Protein AF-B6VKH7-F1 (afdb_monomer_lite)

pLDDT: mean 96.52, std 4.46, range [58.5, 98.69]

Foldseek 3Di:
DDFLDKFFQQVVVVVDDPPPQKDWAFQLHLLLVQVLVCVVVVHHDDPVRSVVSNRHTMTTIDRNVLLCQFCCPDPSVDPVNSVVCNVPLQVSNVSRLVSSLVSCVVVVDDSVSSVVSSVVNQVSCVVVVSHD

Structure (mmCIF, N/CA/C/O backbone):
data_AF-B6VKH7-F1
#
_entry.id   AF-B6VKH7-F1
#
loop_
_atom_site.group_PDB
_atom_site.id
_atom_site.type_symbol
_atom_site.label_atom_id
_atom_site.label_alt_id
_atom_site.label_comp_id
_atom_site.label_asym_id
_atom_site.label_entity_id
_atom_site.label_seq_id
_atom_site.pdbx_PDB_ins_code
_atom_site.Cartn_x
_atom_site.Cartn_y
_atom_site.Cartn_z
_atom_site.occupancy
_atom_site.B_iso_or_equiv
_atom_site.auth_seq_id
_atom_site.auth_comp_id
_atom_site.auth_asym_id
_atom_site.auth_atom_id
_atom_site.pdbx_PDB_model_num
ATOM 1 N N . MET A 1 1 ? 16.071 -3.320 0.610 1.00 85.69 1 MET A N 1
ATOM 2 C CA . MET A 1 1 ? 14.965 -3.898 -0.188 1.00 85.69 1 MET A CA 1
ATOM 3 C C . MET A 1 1 ? 15.172 -3.532 -1.644 1.00 85.69 1 MET A C 1
ATOM 5 O O . MET A 1 1 ? 16.184 -2.906 -1.948 1.00 85.69 1 MET A O 1
ATOM 9 N N . LYS A 1 2 ? 14.283 -3.953 -2.538 1.00 92.19 2 LYS A N 1
ATOM 10 C CA . LYS A 1 2 ? 14.278 -3.545 -3.946 1.00 92.19 2 LYS A CA 1
ATOM 11 C C . LYS A 1 2 ? 12.893 -3.006 -4.319 1.00 92.19 2 LYS A C 1
ATOM 13 O O . LYS A 1 2 ? 11.920 -3.394 -3.674 1.00 92.19 2 LYS A O 1
ATOM 18 N N . PRO A 1 3 ? 12.784 -2.157 -5.357 1.00 94.81 3 PRO A N 1
ATOM 19 C CA . PRO A 1 3 ? 11.488 -1.820 -5.934 1.00 94.81 3 PRO A CA 1
ATOM 20 C C . PRO A 1 3 ? 10.666 -3.079 -6.221 1.00 94.81 3 PRO A C 1
ATOM 22 O O . PRO A 1 3 ? 11.233 -4.096 -6.627 1.00 94.81 3 PRO A O 1
ATOM 25 N N . LEU A 1 4 ? 9.346 -2.984 -6.061 1.00 97.69 4 LEU A N 1
ATOM 26 C CA . LEU A 1 4 ? 8.380 -4.068 -6.258 1.00 97.69 4 LEU A CA 1
ATOM 27 C C . LEU A 1 4 ? 8.445 -5.200 -5.212 1.00 97.69 4 LEU A C 1
ATOM 29 O O . LEU A 1 4 ? 7.727 -6.195 -5.351 1.00 97.69 4 LEU A O 1
ATOM 33 N N . ASP A 1 5 ? 9.249 -5.069 -4.149 1.00 97.88 5 ASP A N 1
ATOM 34 C CA . ASP A 1 5 ? 9.112 -5.931 -2.971 1.00 97.88 5 ASP A CA 1
ATOM 35 C C . ASP A 1 5 ? 7.730 -5.693 -2.334 1.00 97.88 5 ASP A C 1
ATOM 37 O O . ASP A 1 5 ? 7.325 -4.555 -2.116 1.00 97.88 5 ASP A O 1
ATOM 41 N N . VAL A 1 6 ? 6.995 -6.773 -2.046 1.00 98.44 6 VAL A N 1
ATOM 42 C CA . VAL A 1 6 ? 5.626 -6.740 -1.500 1.00 98.44 6 VAL A CA 1
ATOM 43 C C . VAL A 1 6 ? 5.588 -7.488 -0.175 1.00 98.44 6 VAL A C 1
ATOM 45 O O . VAL A 1 6 ? 6.116 -8.598 -0.070 1.00 98.44 6 VAL A O 1
ATOM 48 N N . GLY A 1 7 ? 4.919 -6.923 0.827 1.00 98.06 7 GLY A N 1
ATOM 49 C CA . GLY A 1 7 ? 4.791 -7.545 2.143 1.00 98.06 7 GLY A CA 1
ATOM 50 C C . GLY A 1 7 ? 3.929 -6.740 3.114 1.00 98.06 7 GLY A C 1
ATOM 51 O O . GLY A 1 7 ? 3.334 -5.733 2.731 1.00 98.06 7 GLY A O 1
ATOM 52 N N . PRO A 1 8 ? 3.826 -7.167 4.385 1.00 98.00 8 PRO A N 1
ATOM 53 C CA . PRO A 1 8 ? 3.279 -6.305 5.422 1.00 98.00 8 PRO A CA 1
ATOM 54 C C . PRO A 1 8 ? 4.199 -5.107 5.635 1.00 98.00 8 PRO A C 1
ATOM 56 O O . PRO A 1 8 ? 5.418 -5.272 5.743 1.00 98.00 8 PRO A O 1
ATOM 59 N N . TYR A 1 9 ? 3.606 -3.929 5.819 1.00 98.19 9 TYR A N 1
ATOM 60 C CA . TYR A 1 9 ? 4.348 -2.696 6.083 1.00 98.19 9 TYR A CA 1
ATOM 61 C C . TYR A 1 9 ? 5.437 -2.861 7.151 1.00 98.19 9 TYR A C 1
ATOM 63 O O . TYR A 1 9 ? 6.562 -2.418 6.955 1.00 98.19 9 TYR A O 1
ATOM 71 N N . LYS A 1 10 ? 5.149 -3.537 8.273 1.00 97.81 10 LYS A N 1
ATOM 72 C CA . LYS A 1 10 ? 6.121 -3.700 9.369 1.00 97.81 10 LYS A CA 1
ATOM 73 C C . LYS A 1 10 ? 7.397 -4.445 8.957 1.00 97.81 10 LYS A C 1
ATOM 75 O O . LYS A 1 10 ? 8.463 -4.147 9.487 1.00 97.81 10 LYS A O 1
ATOM 80 N N . GLU A 1 11 ? 7.289 -5.419 8.053 1.00 97.56 11 GLU A N 1
ATOM 81 C CA . GLU A 1 11 ? 8.430 -6.228 7.605 1.00 97.56 11 GLU A 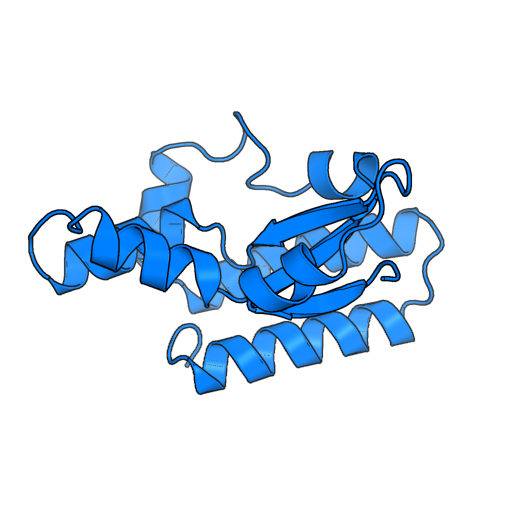CA 1
ATOM 82 C C . GLU A 1 11 ? 9.234 -5.522 6.525 1.00 97.56 11 GLU A C 1
ATOM 84 O O . GLU A 1 11 ? 10.451 -5.681 6.468 1.00 97.56 11 GLU A O 1
ATOM 89 N N . LEU A 1 12 ? 8.565 -4.742 5.679 1.00 96.88 12 LEU A N 1
ATOM 90 C CA . LEU A 1 12 ? 9.251 -3.872 4.738 1.00 96.88 12 LEU A CA 1
ATOM 91 C C . LEU A 1 12 ? 9.982 -2.763 5.503 1.00 96.88 12 LEU A C 1
ATOM 93 O O . LEU A 1 12 ? 11.190 -2.577 5.371 1.00 96.88 12 LEU A O 1
ATOM 97 N N . LYS A 1 13 ? 9.295 -2.118 6.449 1.00 95.69 13 LYS A N 1
ATOM 98 C CA . LYS A 1 13 ? 9.872 -1.047 7.260 1.00 95.69 13 LYS A CA 1
ATOM 99 C C . LYS A 1 13 ? 11.104 -1.484 8.052 1.00 95.69 13 LYS A C 1
ATOM 101 O O . LYS A 1 13 ? 12.037 -0.696 8.189 1.00 95.69 13 LYS A O 1
ATOM 106 N N . SER A 1 14 ? 11.140 -2.720 8.558 1.00 95.06 14 SER A N 1
ATOM 107 C CA . SER A 1 14 ? 12.302 -3.240 9.295 1.00 95.06 14 SER A CA 1
ATOM 108 C C . SER A 1 14 ? 13.533 -3.493 8.416 1.00 95.06 14 SER A C 1
ATOM 110 O O . SER A 1 14 ? 14.632 -3.640 8.945 1.00 95.06 14 SER A O 1
ATOM 112 N N . LYS A 1 15 ? 13.366 -3.514 7.088 1.00 93.50 15 LYS A N 1
ATOM 113 C CA . LYS A 1 15 ? 14.425 -3.714 6.086 1.00 93.50 15 LYS A CA 1
ATOM 114 C C . LYS A 1 15 ? 14.728 -2.441 5.276 1.00 93.50 15 LYS A C 1
ATOM 116 O O . LYS A 1 15 ? 15.480 -2.517 4.299 1.00 93.50 15 LYS A O 1
ATOM 121 N N . ALA A 1 16 ? 14.131 -1.305 5.649 1.00 91.50 16 ALA A N 1
ATOM 122 C CA . ALA A 1 16 ? 14.331 -0.006 5.008 1.00 91.50 16 ALA A CA 1
ATOM 123 C C . ALA A 1 16 ? 15.776 0.474 5.153 1.00 91.50 16 ALA A C 1
ATOM 125 O O . ALA A 1 16 ? 16.354 0.399 6.239 1.00 91.50 16 ALA A O 1
ATOM 126 N N . VAL A 1 17 ? 16.349 0.982 4.061 1.00 92.31 17 VAL A N 1
ATOM 127 C CA . VAL A 1 17 ? 17.713 1.511 4.043 1.00 92.31 17 VAL A CA 1
ATOM 128 C C . VAL A 1 17 ? 17.639 3.026 3.912 1.00 92.31 17 VAL A C 1
ATOM 130 O O . VAL A 1 17 ? 16.991 3.565 3.023 1.00 92.31 17 VAL A O 1
ATOM 133 N N . VAL A 1 18 ? 18.303 3.751 4.810 1.00 88.38 18 VAL A N 1
ATOM 134 C CA . VAL A 1 18 ? 18.336 5.215 4.724 1.00 88.38 18 VAL A CA 1
ATOM 135 C C . VAL A 1 18 ? 19.059 5.626 3.440 1.00 88.38 18 VAL A C 1
ATOM 137 O O . VAL A 1 18 ? 20.205 5.241 3.225 1.00 88.38 18 VAL A O 1
ATOM 140 N N . GLY A 1 19 ? 18.391 6.428 2.608 1.00 88.75 19 GLY A N 1
ATOM 141 C CA . GLY A 1 19 ? 18.957 6.957 1.366 1.00 88.75 19 GLY A CA 1
ATOM 142 C C . GLY A 1 19 ? 18.736 6.092 0.121 1.00 88.75 19 GLY A C 1
ATOM 143 O O . GLY A 1 19 ? 19.242 6.458 -0.934 1.00 88.75 19 GLY A O 1
ATOM 144 N N . ASP A 1 20 ? 17.966 4.998 0.200 1.00 90.06 20 ASP A N 1
ATOM 145 C CA . ASP A 1 20 ? 17.613 4.178 -0.974 1.00 90.06 20 ASP A CA 1
ATOM 146 C C . ASP A 1 20 ? 16.504 4.789 -1.860 1.00 90.06 20 ASP A C 1
ATOM 148 O O . ASP A 1 20 ? 16.242 4.289 -2.953 1.00 90.06 20 ASP A O 1
ATOM 152 N N . ASN A 1 21 ? 15.894 5.896 -1.414 1.00 92.88 21 ASN A N 1
ATOM 153 C CA . ASN A 1 21 ? 14.796 6.610 -2.079 1.00 92.88 21 ASN A CA 1
ATOM 154 C C . ASN A 1 21 ? 13.553 5.735 -2.352 1.00 92.88 21 ASN A C 1
ATOM 156 O O . ASN A 1 21 ? 12.754 6.058 -3.237 1.00 92.88 21 ASN A O 1
ATOM 160 N N . LEU A 1 22 ? 13.387 4.650 -1.587 1.00 95.88 22 LEU A N 1
ATOM 161 C CA . LEU A 1 22 ? 12.192 3.816 -1.606 1.00 95.88 22 LEU A CA 1
ATOM 162 C C . LEU A 1 22 ? 11.184 4.288 -0.554 1.00 95.88 22 LEU A C 1
ATOM 164 O O . LEU A 1 22 ? 11.534 4.694 0.557 1.00 95.88 22 LEU A O 1
ATOM 168 N N . GLU A 1 23 ? 9.911 4.230 -0.919 1.00 96.25 23 GLU A N 1
ATOM 169 C CA . GLU A 1 23 ? 8.776 4.489 -0.046 1.00 96.25 23 GLU A CA 1
ATOM 170 C C . GLU A 1 23 ? 7.833 3.277 -0.034 1.00 96.25 23 GLU A C 1
ATOM 172 O O . GLU A 1 23 ? 7.740 2.522 -1.002 1.00 96.25 23 GLU A O 1
ATOM 177 N N . HIS A 1 24 ? 7.129 3.105 1.087 1.00 96.75 24 HIS A N 1
ATOM 178 C CA . HIS A 1 24 ? 6.164 2.027 1.293 1.00 96.75 24 HIS A CA 1
ATOM 179 C C . HIS A 1 24 ? 4.770 2.518 0.882 1.00 96.75 24 HIS A C 1
ATOM 181 O O . HIS A 1 24 ? 4.165 3.304 1.619 1.00 96.75 24 HIS A O 1
ATOM 187 N N . ASP A 1 25 ? 4.259 2.064 -0.260 1.00 97.69 25 ASP A N 1
ATOM 188 C CA . ASP A 1 25 ? 2.900 2.391 -0.706 1.00 97.69 25 ASP A CA 1
ATOM 189 C C . ASP A 1 25 ? 1.920 1.307 -0.244 1.00 97.69 25 ASP A C 1
ATOM 191 O O . ASP A 1 25 ? 2.092 0.130 -0.564 1.00 97.69 25 ASP A O 1
ATOM 195 N N . HIS A 1 26 ? 0.904 1.683 0.535 1.00 98.38 26 HIS A N 1
ATOM 196 C CA . HIS A 1 26 ? -0.144 0.764 0.983 1.00 98.38 26 HIS A CA 1
ATOM 197 C C . HIS A 1 26 ? -1.157 0.532 -0.133 1.00 98.38 26 HIS A C 1
ATOM 199 O O . HIS A 1 26 ? -1.776 1.486 -0.598 1.00 98.38 26 HIS A O 1
ATOM 205 N N . ILE A 1 27 ? -1.402 -0.734 -0.485 1.00 98.00 27 ILE A N 1
ATOM 206 C CA . ILE A 1 27 ? -2.377 -1.102 -1.519 1.00 98.00 27 ILE A CA 1
ATOM 207 C C . ILE A 1 27 ? -3.428 -2.072 -0.935 1.00 98.00 27 ILE A C 1
ATOM 209 O O . ILE A 1 27 ? -3.083 -3.223 -0.644 1.00 98.00 27 ILE A O 1
ATOM 213 N N . PRO A 1 28 ? -4.704 -1.658 -0.765 1.00 97.94 28 PRO A N 1
ATOM 214 C CA . PRO A 1 28 ? -5.214 -0.318 -1.041 1.00 97.94 28 PRO A CA 1
ATOM 215 C C . PRO A 1 28 ? -4.753 0.687 0.024 1.00 97.94 28 PRO A C 1
ATOM 217 O O . PRO A 1 28 ? -4.225 0.292 1.070 1.00 97.94 28 PRO A O 1
ATOM 220 N N . SER A 1 29 ? -4.985 1.983 -0.212 1.00 98.06 29 SER A N 1
ATOM 221 C CA . SER A 1 29 ? -4.537 3.022 0.724 1.00 98.06 29 SER A CA 1
ATOM 222 C C . SER A 1 29 ? -4.969 2.756 2.171 1.00 98.06 29 SER A C 1
ATOM 224 O O . SER A 1 29 ? -6.097 2.334 2.458 1.00 98.06 29 SER A O 1
ATOM 226 N N . PHE A 1 30 ? -4.088 3.069 3.123 1.00 98.31 30 PHE A N 1
ATOM 227 C CA . PHE A 1 30 ? -4.384 2.845 4.538 1.00 98.31 30 PHE A CA 1
ATOM 228 C C . PHE A 1 30 ? -5.639 3.594 5.016 1.00 98.31 30 PHE A C 1
ATOM 230 O O . PHE A 1 30 ? -6.378 3.093 5.864 1.00 98.31 30 PHE A O 1
ATOM 237 N N . ALA A 1 31 ? -5.914 4.775 4.456 1.00 98.44 31 ALA A N 1
ATOM 238 C CA . ALA A 1 31 ? -7.110 5.542 4.788 1.00 98.44 31 ALA A CA 1
ATOM 239 C C . ALA A 1 31 ? -8.399 4.770 4.453 1.00 98.44 31 ALA A C 1
ATOM 241 O O . ALA A 1 31 ? -9.311 4.741 5.284 1.00 98.44 31 ALA A O 1
ATOM 242 N N . ALA A 1 32 ? -8.448 4.097 3.296 1.00 98.50 32 ALA A N 1
ATOM 243 C CA . ALA A 1 32 ? -9.573 3.249 2.903 1.00 98.50 32 ALA A CA 1
ATOM 244 C C . ALA A 1 32 ? -9.701 2.024 3.822 1.00 98.50 32 ALA A C 1
ATOM 246 O O . ALA A 1 32 ? -10.788 1.751 4.331 1.00 98.50 32 ALA A O 1
ATOM 247 N N . LEU A 1 33 ? -8.587 1.346 4.132 1.00 98.50 33 LEU A N 1
ATOM 248 C CA . LEU A 1 33 ? -8.573 0.205 5.062 1.00 98.50 33 LEU A CA 1
ATOM 249 C C . LEU A 1 33 ? -9.092 0.585 6.453 1.00 98.50 33 LEU A C 1
ATOM 251 O O . LEU A 1 33 ? -9.933 -0.116 7.024 1.00 98.50 33 LEU A O 1
ATOM 255 N N . ARG A 1 34 ? -8.611 1.707 7.000 1.00 98.56 34 ARG A N 1
ATOM 256 C CA . ARG A 1 34 ? -9.066 2.232 8.291 1.00 98.56 34 ARG A CA 1
ATOM 257 C C . ARG A 1 34 ? -10.559 2.522 8.247 1.00 98.56 34 ARG A C 1
ATOM 259 O O . ARG A 1 34 ? -11.294 2.017 9.091 1.00 98.56 34 ARG A O 1
ATOM 266 N N . LYS A 1 35 ? -11.015 3.276 7.244 1.00 98.62 35 LYS A N 1
ATOM 267 C CA . LYS A 1 35 ? -12.420 3.665 7.105 1.00 98.62 35 LYS A CA 1
ATOM 268 C C . LYS A 1 35 ? -13.341 2.450 6.966 1.00 98.62 35 LYS A C 1
ATOM 270 O O . LYS A 1 35 ? -14.356 2.387 7.653 1.00 98.62 35 LYS A O 1
ATOM 275 N N . ALA A 1 36 ? -12.968 1.459 6.158 1.00 98.31 36 ALA A N 1
ATOM 276 C CA . ALA A 1 36 ? -13.727 0.219 6.004 1.00 98.31 36 ALA A CA 1
ATOM 277 C C . ALA A 1 36 ? -13.845 -0.542 7.334 1.00 98.31 36 ALA A C 1
ATOM 279 O O . ALA A 1 36 ? -14.926 -1.006 7.710 1.00 98.31 36 ALA A O 1
ATOM 280 N N . LYS A 1 37 ? -12.746 -0.626 8.096 1.00 98.25 37 LYS A N 1
ATOM 281 C CA . LYS A 1 37 ? -12.747 -1.282 9.408 1.00 98.25 37 LYS A CA 1
ATOM 282 C C . LYS A 1 37 ? -13.615 -0.536 10.423 1.00 98.25 37 LYS A C 1
ATOM 284 O O . LYS A 1 37 ? -14.357 -1.182 11.160 1.00 98.25 37 LYS A O 1
ATOM 289 N N . GLU A 1 38 ? -13.551 0.791 10.450 1.00 98.50 38 GLU A N 1
ATOM 290 C CA . GLU A 1 38 ? -14.388 1.627 11.320 1.00 98.50 38 GLU A CA 1
ATOM 291 C C . GLU A 1 38 ? -15.873 1.507 10.970 1.00 98.50 38 GLU A C 1
ATOM 293 O O . GLU A 1 38 ? -16.696 1.334 11.868 1.00 98.50 38 GLU A O 1
ATOM 298 N N . ASN A 1 39 ? -16.215 1.503 9.676 1.00 97.88 39 ASN A N 1
ATOM 299 C CA . ASN A 1 39 ? -17.583 1.279 9.205 1.00 97.88 39 ASN A CA 1
ATOM 300 C C . ASN A 1 39 ? -18.111 -0.086 9.678 1.00 97.88 39 ASN A C 1
ATOM 302 O O . ASN A 1 39 ? -19.215 -0.165 10.210 1.00 97.88 39 ASN A O 1
ATOM 306 N N . LYS A 1 40 ? -17.300 -1.151 9.565 1.00 97.19 40 LYS A N 1
ATOM 307 C CA . LYS A 1 40 ? -17.660 -2.499 10.040 1.00 97.19 40 LYS A CA 1
ATOM 308 C C . LYS A 1 40 ? -17.860 -2.569 11.558 1.00 97.19 40 LYS A C 1
ATOM 310 O O . LYS A 1 40 ? -18.671 -3.359 12.028 1.00 97.19 40 LYS A O 1
ATOM 315 N N . LEU A 1 41 ? -17.100 -1.790 12.327 1.00 97.81 41 LEU A N 1
ATOM 316 C CA . LEU A 1 41 ? -17.190 -1.761 13.790 1.00 97.81 41 LEU A CA 1
ATOM 317 C C . LEU A 1 41 ? -18.268 -0.801 14.316 1.00 97.81 41 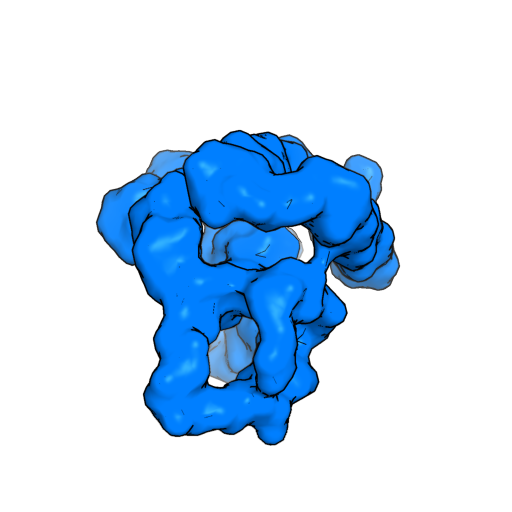LEU A C 1
ATOM 319 O O . LEU A 1 41 ? -18.606 -0.878 15.495 1.00 97.81 41 LEU A O 1
ATOM 323 N N . GLY A 1 42 ? -18.757 0.131 13.492 1.00 98.38 42 GLY A N 1
ATOM 324 C CA . GLY A 1 42 ? -19.652 1.209 13.925 1.00 98.38 42 GLY A CA 1
ATOM 325 C C . GLY A 1 42 ? -18.989 2.229 14.862 1.00 98.38 42 GLY A C 1
ATOM 326 O O . GLY A 1 42 ? -19.681 2.994 15.530 1.00 98.38 42 GLY A O 1
ATOM 327 N N . ARG A 1 43 ? -17.651 2.242 14.945 1.00 98.38 43 ARG A N 1
ATOM 328 C CA . ARG A 1 43 ? -16.862 3.147 15.799 1.00 98.38 43 ARG A CA 1
ATOM 329 C C . ARG A 1 43 ? -15.472 3.391 15.220 1.00 98.38 43 ARG A C 1
ATOM 331 O O . ARG A 1 43 ? -14.991 2.614 14.399 1.00 98.38 43 ARG A O 1
ATOM 338 N N . LYS A 1 44 ? -14.793 4.425 15.723 1.00 98.31 44 LYS A N 1
ATOM 339 C CA . LYS A 1 44 ? -13.376 4.663 15.417 1.00 98.31 44 LYS A CA 1
ATOM 340 C C . LYS A 1 44 ? -12.483 3.546 15.959 1.00 98.31 44 LYS A C 1
ATOM 342 O O . LYS A 1 44 ? -12.804 2.923 16.981 1.00 98.31 44 LYS A O 1
ATOM 347 N N . LEU A 1 45 ? -11.351 3.324 15.295 1.00 98.38 45 LEU A N 1
ATOM 348 C CA . LEU A 1 45 ? -10.305 2.452 15.821 1.00 98.38 45 LEU A CA 1
ATOM 349 C C . LEU A 1 45 ? -9.659 3.082 17.052 1.00 98.38 45 LEU A C 1
ATOM 351 O O . LEU A 1 45 ? -9.455 4.293 17.131 1.00 98.38 45 LEU A O 1
ATOM 355 N N . THR A 1 46 ? -9.302 2.240 18.015 1.00 98.56 46 THR A N 1
ATOM 356 C CA . THR A 1 46 ? -8.350 2.629 19.054 1.00 98.56 46 THR A CA 1
ATOM 357 C C . THR A 1 46 ? -6.957 2.793 18.435 1.00 98.56 46 THR A C 1
ATOM 359 O O . THR A 1 46 ? -6.656 2.147 17.425 1.00 98.56 46 THR A O 1
ATOM 362 N N . PRO A 1 47 ? -6.052 3.569 19.058 1.00 98.38 47 PRO A N 1
ATOM 363 C CA . PRO A 1 47 ? -4.685 3.722 18.554 1.00 98.38 47 PRO A CA 1
ATOM 364 C C . PRO A 1 47 ? -3.953 2.385 18.352 1.00 98.38 47 PRO A C 1
ATOM 366 O O . P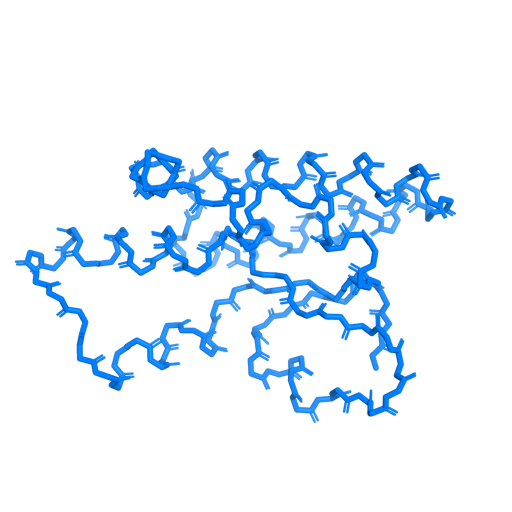RO A 1 47 ? -3.183 2.222 17.405 1.00 98.38 47 PRO A O 1
ATOM 369 N N . GLN A 1 48 ? -4.217 1.396 19.213 1.00 98.38 48 GLN A N 1
ATOM 370 C CA . GLN A 1 48 ? -3.612 0.070 19.107 1.00 98.38 48 GLN A CA 1
ATOM 371 C C . GLN A 1 48 ? -4.180 -0.742 17.933 1.00 98.38 48 GLN A C 1
ATOM 373 O O . GLN A 1 48 ? -3.421 -1.431 17.245 1.00 98.38 48 GLN A O 1
ATOM 378 N N . GLU A 1 49 ? -5.488 -0.661 17.675 1.00 98.50 49 GLU A N 1
ATOM 379 C CA . GLU A 1 49 ? -6.114 -1.301 16.512 1.00 98.50 49 GLU A CA 1
ATOM 380 C C . GLU A 1 49 ? -5.638 -0.657 15.209 1.00 98.50 49 GLU A C 1
ATOM 382 O O . GLU A 1 49 ? -5.282 -1.372 14.275 1.00 98.50 49 GLU A O 1
ATOM 387 N N . GLU A 1 50 ? -5.565 0.676 15.161 1.00 98.56 50 GLU A N 1
ATOM 388 C CA . GLU A 1 50 ? -5.076 1.422 14.000 1.00 98.56 50 GLU A CA 1
ATOM 389 C C . GLU A 1 50 ? -3.619 1.064 13.689 1.00 98.56 50 GLU A C 1
ATOM 391 O O . GLU A 1 50 ? -3.298 0.701 12.558 1.00 98.56 50 GLU A O 1
ATOM 396 N N . LYS A 1 51 ? -2.748 1.057 14.705 1.00 98.31 51 LYS A N 1
ATOM 397 C CA . LYS A 1 51 ? -1.345 0.644 14.560 1.00 98.31 51 LYS A CA 1
ATOM 398 C C . LYS A 1 51 ? -1.219 -0.805 14.094 1.00 98.31 51 LYS A C 1
ATOM 400 O O . LYS A 1 51 ? -0.383 -1.112 13.245 1.00 98.31 51 LYS A O 1
ATOM 405 N N . THR A 1 52 ? -2.037 -1.704 14.641 1.00 98.31 52 THR A N 1
ATOM 406 C CA . THR A 1 52 ? -2.059 -3.116 14.232 1.00 98.31 52 THR A CA 1
ATOM 407 C C . THR A 1 52 ? -2.499 -3.263 12.779 1.00 98.31 52 THR A C 1
ATOM 409 O O . THR A 1 52 ? -1.881 -4.024 12.035 1.00 98.31 52 THR A O 1
ATOM 412 N N . LEU A 1 53 ? -3.524 -2.522 12.357 1.00 98.38 53 LEU A N 1
ATOM 413 C CA . LEU A 1 53 ? -3.993 -2.516 10.976 1.00 98.38 53 LEU A CA 1
ATOM 414 C C . LEU A 1 53 ? -2.906 -1.982 10.034 1.00 98.38 53 LEU A C 1
ATOM 416 O O . LEU A 1 53 ? -2.558 -2.658 9.071 1.00 98.38 53 LEU A O 1
ATOM 420 N N . TYR A 1 54 ? -2.312 -0.832 10.360 1.00 98.50 54 TYR A N 1
ATOM 421 C CA . TYR A 1 54 ? -1.272 -0.178 9.561 1.00 98.50 54 TYR A CA 1
ATOM 422 C C . TYR A 1 54 ? -0.056 -1.079 9.334 1.00 98.50 54 TYR A C 1
ATOM 424 O O . TYR A 1 54 ? 0.414 -1.246 8.212 1.00 98.50 54 TYR A O 1
ATOM 432 N N . ASN A 1 55 ? 0.425 -1.712 10.406 1.00 98.25 55 ASN A N 1
ATOM 433 C CA . ASN A 1 55 ? 1.619 -2.550 10.378 1.00 98.25 55 ASN A CA 1
ATOM 434 C C . ASN A 1 55 ? 1.443 -3.852 9.590 1.00 98.25 55 ASN A C 1
ATOM 436 O O . ASN A 1 55 ? 2.427 -4.393 9.085 1.00 98.25 55 ASN A O 1
ATOM 440 N N . ASN A 1 56 ? 0.222 -4.383 9.528 1.00 98.12 56 ASN A N 1
ATOM 441 C CA . ASN A 1 56 ? -0.059 -5.639 8.834 1.00 98.12 56 ASN A CA 1
ATOM 442 C C . ASN A 1 56 ? -0.593 -5.435 7.410 1.00 98.12 56 ASN A C 1
ATOM 444 O O . ASN A 1 56 ? -0.554 -6.390 6.629 1.00 98.12 56 ASN A O 1
ATOM 448 N N . ALA A 1 57 ? -1.055 -4.222 7.080 1.00 98.31 57 ALA A N 1
ATOM 449 C CA . ALA A 1 57 ? -1.531 -3.857 5.754 1.00 98.31 57 ALA A CA 1
ATOM 450 C C . ALA A 1 57 ? -0.477 -4.145 4.676 1.00 98.31 57 ALA A C 1
ATOM 452 O O . ALA A 1 57 ? 0.728 -3.980 4.901 1.00 98.31 57 ALA A O 1
ATOM 453 N N . THR A 1 58 ? -0.952 -4.606 3.521 1.00 98.62 58 THR A N 1
ATOM 454 C CA . THR A 1 58 ? -0.127 -4.869 2.342 1.00 98.62 58 THR A CA 1
ATOM 455 C C . THR A 1 58 ? 0.474 -3.569 1.836 1.00 98.62 58 THR A C 1
ATOM 457 O O . THR A 1 58 ? -0.239 -2.584 1.647 1.00 98.62 58 THR A O 1
ATOM 460 N N . ALA A 1 59 ? 1.782 -3.585 1.614 1.00 98.38 59 ALA A N 1
ATOM 461 C CA . ALA A 1 59 ? 2.511 -2.497 0.998 1.00 98.38 59 ALA A CA 1
ATOM 462 C C . ALA A 1 59 ? 3.457 -3.021 -0.089 1.00 98.38 59 ALA A C 1
ATOM 464 O O . ALA A 1 59 ? 3.801 -4.210 -0.108 1.00 98.38 59 ALA A O 1
ATOM 465 N N . VAL A 1 60 ? 3.853 -2.123 -0.986 1.00 98.44 60 VAL A N 1
ATOM 466 C CA . VAL A 1 60 ? 4.848 -2.349 -2.034 1.00 98.44 60 VAL A CA 1
ATOM 467 C C . VAL A 1 60 ? 5.933 -1.274 -1.968 1.00 98.44 60 VAL A C 1
ATOM 469 O O . VAL A 1 60 ? 5.640 -0.105 -1.722 1.00 98.44 60 VAL A O 1
ATOM 472 N N . GLU A 1 61 ? 7.186 -1.671 -2.182 1.00 98.00 61 GLU A N 1
ATOM 473 C CA . GLU A 1 61 ? 8.316 -0.745 -2.277 1.00 98.00 61 GLU A CA 1
ATOM 474 C C . GLU A 1 61 ? 8.335 -0.047 -3.633 1.00 98.00 61 GLU A C 1
ATOM 476 O O . GLU A 1 61 ? 8.476 -0.704 -4.670 1.00 98.00 61 GLU A O 1
ATOM 481 N N . LEU A 1 62 ? 8.270 1.281 -3.635 1.00 96.75 62 LEU A N 1
ATOM 482 C CA . LEU A 1 62 ? 8.329 2.087 -4.852 1.00 96.75 62 LEU A CA 1
ATOM 483 C C . LEU A 1 62 ? 9.390 3.175 -4.739 1.00 96.75 62 LEU A C 1
ATOM 485 O O . LEU A 1 62 ? 9.562 3.748 -3.664 1.00 96.75 62 LEU A O 1
ATOM 489 N N . PRO A 1 63 ? 10.062 3.535 -5.845 1.00 96.50 63 PRO A N 1
ATOM 490 C CA . PRO A 1 63 ? 10.751 4.811 -5.925 1.00 96.50 63 PRO A CA 1
ATOM 491 C C . PRO A 1 63 ? 9.805 5.953 -5.547 1.00 96.50 63 PRO A C 1
ATOM 493 O O . PRO A 1 63 ? 8.632 5.957 -5.927 1.00 96.50 63 PR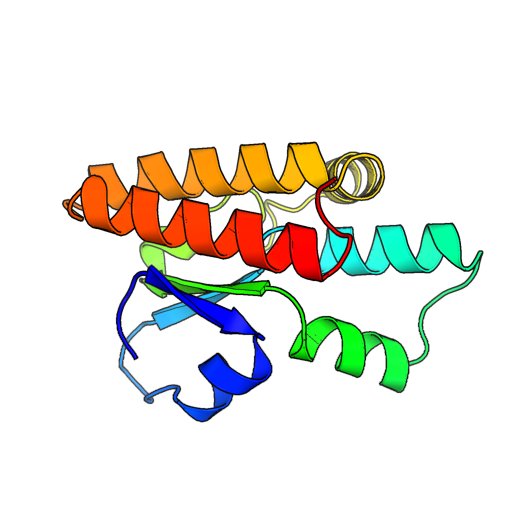O A O 1
ATOM 496 N N . LYS A 1 64 ? 10.320 6.942 -4.820 1.00 94.94 64 LYS A N 1
ATOM 497 C CA . LYS A 1 64 ? 9.536 8.092 -4.352 1.00 94.94 64 LYS A CA 1
ATOM 498 C C . LYS A 1 64 ? 8.747 8.807 -5.457 1.00 94.94 64 LYS A C 1
ATOM 500 O O . LYS A 1 64 ? 7.626 9.254 -5.229 1.00 94.94 64 LYS A O 1
ATOM 505 N N . ASP A 1 65 ? 9.328 8.945 -6.643 1.00 94.81 65 ASP A N 1
ATOM 506 C CA . ASP A 1 65 ? 8.675 9.566 -7.795 1.00 94.81 65 ASP A CA 1
ATOM 507 C C . ASP A 1 65 ? 7.527 8.702 -8.341 1.00 94.81 65 ASP A C 1
ATOM 509 O O . ASP A 1 65 ? 6.478 9.244 -8.677 1.00 94.81 65 ASP A O 1
ATOM 513 N N . ALA A 1 66 ? 7.676 7.373 -8.347 1.00 96.12 66 ALA A N 1
ATOM 514 C CA . ALA A 1 66 ? 6.603 6.450 -8.717 1.00 96.12 66 ALA A CA 1
ATOM 515 C C . ALA A 1 66 ? 5.452 6.472 -7.697 1.00 96.12 66 ALA A C 1
ATOM 517 O O . ALA A 1 66 ? 4.287 6.550 -8.085 1.00 96.12 66 ALA A O 1
ATOM 518 N N . HIS A 1 67 ? 5.766 6.480 -6.396 1.00 96.25 67 HIS A N 1
ATOM 519 C CA . HIS A 1 67 ? 4.760 6.595 -5.334 1.00 96.25 67 HIS A CA 1
ATOM 520 C C . HIS A 1 67 ? 4.002 7.929 -5.406 1.00 96.25 67 HIS A C 1
ATOM 522 O O . HIS A 1 67 ? 2.794 7.975 -5.181 1.00 96.25 67 HIS A O 1
ATOM 528 N N . ALA A 1 68 ? 4.672 9.023 -5.788 1.00 95.81 68 ALA A N 1
ATOM 529 C CA . ALA A 1 68 ? 4.026 10.323 -5.955 1.00 95.81 68 ALA A CA 1
ATOM 530 C C . ALA A 1 68 ? 2.951 10.340 -7.061 1.00 95.81 68 ALA A C 1
ATOM 532 O O . ALA A 1 68 ? 2.032 11.172 -7.033 1.00 95.81 68 ALA A O 1
ATOM 533 N N . GLU A 1 69 ? 3.036 9.421 -8.022 1.00 95.81 69 GLU A N 1
ATOM 534 C CA . GLU A 1 69 ? 2.068 9.252 -9.104 1.00 95.81 69 GLU A CA 1
ATOM 535 C C . GLU A 1 69 ? 0.911 8.311 -8.760 1.00 95.81 69 GLU A C 1
ATOM 537 O O . GLU A 1 69 ? -0.092 8.324 -9.474 1.00 95.81 69 GLU A O 1
ATOM 542 N N . SER A 1 70 ? 0.968 7.589 -7.636 1.00 95.44 70 SER A N 1
ATOM 543 C CA . SER A 1 70 ? -0.164 6.803 -7.138 1.00 95.44 70 SER A CA 1
ATOM 544 C C . SER A 1 70 ? -1.406 7.683 -6.943 1.00 95.44 70 SER A C 1
ATOM 546 O O . SER A 1 70 ? -1.335 8.856 -6.547 1.00 95.44 70 SER A O 1
ATOM 548 N N . ARG A 1 71 ? -2.587 7.106 -7.186 1.00 96.69 71 ARG A N 1
ATOM 549 C CA . ARG A 1 71 ? -3.879 7.809 -7.083 1.00 96.69 71 ARG A CA 1
ATOM 550 C C . ARG A 1 71 ? -4.219 8.272 -5.665 1.00 96.69 71 ARG A C 1
ATOM 552 O O . ARG A 1 71 ? -5.013 9.188 -5.505 1.00 96.69 71 ARG A O 1
ATOM 559 N N . THR A 1 72 ? -3.614 7.669 -4.641 1.00 95.38 72 THR A N 1
ATOM 560 C CA . THR A 1 72 ? -3.837 8.000 -3.224 1.00 95.38 72 THR A CA 1
ATOM 561 C C . THR A 1 72 ? -2.648 8.695 -2.557 1.00 95.38 72 THR A C 1
ATOM 563 O O . THR A 1 72 ? -2.578 8.761 -1.327 1.00 95.38 72 THR A O 1
ATOM 566 N N . TYR A 1 73 ? -1.709 9.246 -3.330 1.00 95.44 73 TYR A N 1
ATOM 567 C CA . TYR A 1 73 ? -0.564 9.945 -2.753 1.00 95.44 73 TYR A CA 1
ATOM 568 C C . TYR A 1 73 ? -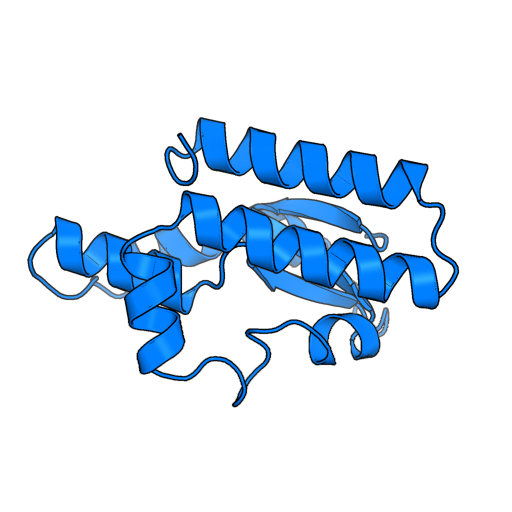0.955 11.307 -2.167 1.00 95.44 73 TYR A C 1
ATOM 570 O O . TYR A 1 73 ? -1.380 12.225 -2.877 1.00 95.44 73 TYR A O 1
ATOM 578 N N . ARG A 1 74 ? -0.752 11.465 -0.854 1.00 92.38 74 ARG A N 1
ATOM 579 C CA . ARG A 1 74 ? -0.966 12.718 -0.107 1.00 92.38 74 ARG A CA 1
ATOM 580 C C . ARG A 1 74 ? -2.331 13.350 -0.425 1.00 92.38 74 ARG A C 1
ATOM 582 O O . ARG A 1 74 ? -3.361 12.724 -0.203 1.00 92.38 74 ARG A O 1
ATOM 589 N N . GLY A 1 75 ? -2.344 14.581 -0.943 1.00 90.56 75 GLY A N 1
ATOM 590 C CA . GLY A 1 75 ? -3.559 15.346 -1.233 1.00 90.56 75 GLY A CA 1
ATOM 591 C C . GLY A 1 75 ? -4.447 14.759 -2.334 1.00 90.56 75 GLY A C 1
ATOM 592 O O . GLY A 1 75 ? -5.572 15.222 -2.482 1.00 90.56 75 GLY A O 1
ATOM 593 N N . LYS A 1 76 ? -3.981 13.745 -3.080 1.00 94.56 76 LYS A N 1
ATOM 594 C CA . LYS A 1 76 ? -4.806 13.040 -4.071 1.00 94.56 76 LYS A CA 1
ATOM 595 C C . LYS A 1 76 ? -5.863 12.140 -3.417 1.00 94.56 76 LYS A C 1
ATOM 597 O O . LYS A 1 76 ? -6.928 11.953 -3.989 1.00 94.56 76 LYS A O 1
ATOM 602 N N . ASN A 1 77 ? -5.613 11.633 -2.204 1.00 97.06 77 ASN A N 1
ATOM 603 C CA . ASN A 1 77 ? -6.549 10.752 -1.497 1.00 97.06 77 ASN A CA 1
ATOM 604 C C . ASN A 1 77 ? -7.658 11.546 -0.789 1.00 97.06 77 ASN A C 1
ATOM 606 O O . ASN A 1 77 ? -7.640 11.736 0.430 1.00 97.06 77 ASN A O 1
ATOM 610 N N . THR A 1 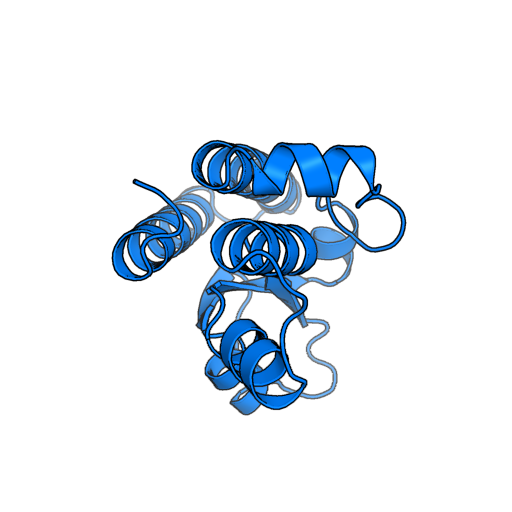78 ? -8.593 12.075 -1.574 1.00 97.75 78 THR A N 1
ATOM 611 C CA . THR A 1 78 ? -9.710 12.881 -1.065 1.00 97.75 78 THR A CA 1
ATOM 612 C C . THR A 1 78 ? -10.652 12.061 -0.178 1.00 97.75 78 THR A C 1
ATOM 614 O O . THR A 1 78 ? -10.742 10.842 -0.299 1.00 97.75 78 THR A O 1
ATOM 617 N N . SER A 1 79 ? -11.418 12.726 0.693 1.00 97.31 79 SER A N 1
ATOM 618 C CA . SER A 1 79 ? -12.429 12.055 1.525 1.00 97.31 79 SER A CA 1
ATOM 619 C C . SER A 1 79 ? -13.467 11.281 0.700 1.00 97.31 79 SER A C 1
ATOM 621 O O . SER A 1 79 ? -13.901 10.214 1.128 1.00 97.31 79 SER A O 1
ATOM 623 N N . GLU A 1 80 ? -13.841 11.801 -0.474 1.00 97.88 80 GLU A N 1
ATOM 624 C CA . GLU A 1 80 ? -14.734 11.140 -1.438 1.00 97.88 80 GLU A CA 1
ATOM 625 C C . GLU A 1 80 ? -14.143 9.793 -1.875 1.00 97.88 80 GLU A C 1
ATOM 627 O O . GLU A 1 80 ? -14.766 8.745 -1.706 1.00 97.88 80 GLU A O 1
ATOM 632 N N . GLN A 1 81 ? -12.888 9.813 -2.336 1.00 98.00 81 GLN A N 1
ATOM 633 C CA . GLN A 1 81 ? -12.173 8.623 -2.789 1.00 98.00 81 GLN A CA 1
ATOM 634 C C . GLN A 1 81 ? -11.953 7.619 -1.655 1.00 98.00 81 GLN A C 1
ATOM 636 O O . GLN A 1 81 ? -12.155 6.427 -1.857 1.00 98.00 81 GLN A O 1
ATOM 641 N N . VAL A 1 82 ? -11.621 8.079 -0.443 1.00 98.50 82 VAL A N 1
ATOM 642 C CA . VAL A 1 82 ? -11.508 7.205 0.737 1.00 98.50 82 VAL A CA 1
ATOM 643 C C . VAL A 1 82 ? -12.835 6.513 1.041 1.00 98.50 82 VAL A C 1
ATOM 645 O O . VAL A 1 82 ? -12.835 5.323 1.345 1.00 98.50 82 VAL A O 1
ATOM 648 N N . ASN A 1 83 ? -13.962 7.227 0.975 1.00 98.25 83 ASN A N 1
ATOM 649 C CA . ASN A 1 83 ? -15.279 6.635 1.218 1.00 98.25 83 ASN A CA 1
ATOM 650 C C . ASN A 1 83 ? -15.647 5.612 0.136 1.00 98.25 83 ASN A C 1
ATOM 652 O O . ASN A 1 83 ? -16.142 4.538 0.474 1.00 98.25 83 ASN A O 1
ATOM 656 N N . GLN A 1 84 ? -15.370 5.924 -1.132 1.00 98.25 84 GLN A N 1
ATOM 657 C CA . GLN A 1 84 ? -15.593 5.014 -2.254 1.00 98.25 84 GLN A CA 1
ATOM 658 C C . GLN A 1 84 ? -14.729 3.752 -2.134 1.00 98.25 84 GLN A C 1
ATOM 660 O O . GLN A 1 84 ? -15.252 2.640 -2.165 1.00 98.25 84 GLN A O 1
ATOM 665 N N . ASP A 1 85 ? -13.418 3.909 -1.938 1.00 98.38 85 ASP A N 1
ATOM 666 C CA . ASP A 1 85 ? -12.483 2.789 -1.813 1.00 98.38 85 ASP A CA 1
ATOM 667 C C . ASP A 1 85 ? -12.763 1.958 -0.547 1.00 98.38 85 ASP A C 1
ATOM 669 O O . ASP A 1 85 ? -12.586 0.746 -0.555 1.00 98.38 85 ASP A O 1
ATOM 673 N N . ALA A 1 86 ? -13.245 2.568 0.541 1.00 98.19 86 ALA A N 1
ATOM 674 C CA . ALA A 1 86 ? -13.636 1.837 1.747 1.00 98.19 86 ALA A CA 1
ATOM 675 C C . ALA A 1 86 ? -14.925 1.017 1.583 1.00 98.19 86 ALA A C 1
ATOM 677 O O . ALA A 1 86 ? -15.115 0.041 2.311 1.00 98.19 86 ALA A O 1
ATOM 678 N N . ALA A 1 87 ? -15.821 1.424 0.680 1.00 97.62 87 ALA A N 1
ATOM 679 C CA . ALA A 1 87 ? -17.033 0.677 0.349 1.00 97.62 87 ALA A CA 1
ATOM 680 C C . ALA A 1 87 ? -16.752 -0.493 -0.610 1.00 97.62 87 ALA A C 1
ATOM 682 O O . ALA A 1 87 ? -17.489 -1.476 -0.601 1.00 97.62 87 ALA A O 1
ATOM 683 N N . ASP A 1 88 ? -15.675 -0.399 -1.394 1.00 97.81 88 ASP A N 1
ATOM 684 C CA . ASP A 1 88 ? -15.245 -1.395 -2.375 1.00 97.81 88 ASP A CA 1
ATOM 685 C C . ASP A 1 88 ? -13.714 -1.554 -2.340 1.00 97.81 88 ASP A C 1
ATOM 687 O O . ASP A 1 88 ? -12.976 -1.024 -3.178 1.00 97.81 88 ASP A O 1
ATOM 691 N N . LEU A 1 89 ? -13.228 -2.284 -1.329 1.00 98.19 89 LEU A N 1
ATOM 692 C CA . LEU A 1 89 ? -11.794 -2.525 -1.144 1.00 98.19 89 LEU A CA 1
ATOM 693 C C . LEU A 1 89 ? -11.195 -3.364 -2.280 1.00 98.19 89 LEU A C 1
ATOM 695 O O . LEU A 1 89 ? -10.037 -3.155 -2.638 1.00 98.19 89 LEU A O 1
ATOM 699 N N . CYS A 1 90 ? -11.966 -4.286 -2.864 1.00 97.38 90 CYS A N 1
ATOM 700 C CA . CYS A 1 90 ? -11.510 -5.114 -3.979 1.00 97.38 90 CYS A CA 1
ATOM 701 C C . CYS A 1 90 ? -11.272 -4.251 -5.225 1.00 97.38 90 CYS A C 1
ATOM 703 O O . CYS A 1 90 ? -10.169 -4.249 -5.776 1.00 97.38 90 CYS A O 1
ATOM 705 N N . GLY A 1 91 ? -12.243 -3.413 -5.600 1.00 97.88 91 GLY A N 1
ATOM 706 C CA . GLY A 1 91 ? -12.059 -2.463 -6.691 1.00 97.88 91 GLY A CA 1
ATOM 707 C C . GLY A 1 91 ? -11.006 -1.400 -6.385 1.00 97.88 91 GLY A C 1
ATOM 708 O O . GLY A 1 91 ? -10.323 -0.948 -7.305 1.00 97.88 91 GLY A O 1
ATOM 709 N N . ALA A 1 92 ? -10.799 -1.031 -5.115 1.00 98.25 92 ALA A N 1
ATOM 710 C CA . ALA A 1 92 ? -9.665 -0.195 -4.736 1.00 98.25 92 ALA A CA 1
ATOM 711 C C . ALA A 1 92 ? -8.341 -0.909 -5.058 1.00 98.25 92 ALA A C 1
ATOM 713 O O . ALA A 1 92 ? -7.511 -0.349 -5.764 1.00 98.25 92 ALA A O 1
ATOM 714 N N . VAL A 1 93 ? -8.150 -2.166 -4.651 1.00 98.38 93 VAL A N 1
ATOM 715 C CA . VAL A 1 93 ? -6.939 -2.924 -5.022 1.00 98.38 93 VAL A CA 1
ATOM 716 C C . VAL A 1 93 ? -6.726 -2.924 -6.538 1.00 98.38 93 VAL A C 1
ATOM 718 O O . VAL A 1 93 ? -5.619 -2.625 -6.985 1.00 98.38 93 VAL A O 1
ATOM 721 N N . CYS A 1 94 ? -7.773 -3.170 -7.332 1.00 97.88 94 CYS A N 1
ATOM 722 C CA . CYS A 1 94 ? -7.690 -3.114 -8.795 1.00 97.88 94 CYS A CA 1
ATOM 723 C C . CYS A 1 94 ? -7.176 -1.755 -9.289 1.00 97.88 94 CYS A C 1
ATOM 725 O O . CYS A 1 94 ? -6.128 -1.699 -9.927 1.00 97.88 94 CYS A O 1
ATOM 727 N N . ARG A 1 95 ? -7.837 -0.655 -8.915 1.00 98.19 95 ARG A N 1
ATOM 728 C CA . ARG A 1 95 ? -7.472 0.702 -9.359 1.00 98.19 95 ARG A CA 1
ATOM 729 C C . ARG A 1 95 ? -6.050 1.112 -8.935 1.00 98.19 95 ARG A C 1
ATOM 731 O O . ARG A 1 95 ? -5.347 1.773 -9.705 1.00 98.19 95 ARG A O 1
ATOM 738 N N . ASP A 1 96 ? -5.600 0.726 -7.733 1.00 98.31 96 ASP A N 1
ATOM 739 C CA . ASP A 1 96 ? -4.220 0.989 -7.279 1.00 98.31 96 ASP A CA 1
ATOM 740 C C . ASP A 1 96 ? -3.216 0.192 -8.099 1.00 98.31 96 ASP A C 1
ATOM 742 O O . ASP A 1 96 ? -2.226 0.749 -8.564 1.00 98.31 96 ASP A O 1
ATOM 746 N N . THR A 1 97 ? -3.473 -1.102 -8.298 1.00 98.31 97 THR A N 1
ATOM 747 C CA . THR A 1 97 ? -2.558 -1.966 -9.051 1.00 98.31 97 THR A CA 1
ATOM 748 C C . THR A 1 97 ? -2.499 -1.612 -10.536 1.00 98.31 97 THR A C 1
ATOM 750 O O . THR A 1 97 ? -1.426 -1.708 -11.123 1.00 98.31 97 THR A O 1
ATOM 753 N N . GLU A 1 98 ? -3.590 -1.130 -11.135 1.00 98.31 98 GLU A N 1
ATOM 754 C CA . GLU A 1 98 ? -3.603 -0.587 -12.500 1.00 98.31 98 GLU A CA 1
ATOM 755 C C . GLU A 1 98 ? -2.711 0.655 -12.617 1.00 98.31 98 GLU A C 1
ATOM 757 O O . GLU A 1 98 ? -1.851 0.716 -13.497 1.00 98.31 98 GLU A O 1
ATOM 762 N N . THR A 1 99 ? -2.858 1.606 -11.687 1.00 97.88 99 THR A N 1
ATOM 763 C CA . THR A 1 99 ? -2.025 2.821 -11.635 1.00 97.88 99 THR A CA 1
ATOM 764 C C . THR A 1 99 ? -0.554 2.461 -11.416 1.00 97.88 99 THR A C 1
ATOM 766 O O . THR A 1 99 ? 0.317 2.909 -12.157 1.00 97.88 99 THR A O 1
ATOM 769 N N . LEU A 1 100 ? -0.275 1.580 -10.449 1.00 98.19 100 LEU A N 1
ATOM 770 C CA . LEU A 1 100 ? 1.058 1.041 -10.184 1.00 98.19 100 LEU A CA 1
ATOM 771 C C . LEU A 1 100 ? 1.668 0.421 -11.447 1.00 98.19 100 LEU A C 1
ATOM 773 O O . LEU A 1 100 ? 2.834 0.667 -11.756 1.00 98.19 100 LEU A O 1
ATOM 777 N N . ARG A 1 101 ? 0.888 -0.384 -12.179 1.00 98.50 101 ARG A N 1
ATOM 778 C CA . ARG A 1 101 ? 1.357 -1.079 -13.377 1.00 98.50 101 ARG A CA 1
ATOM 779 C C . ARG A 1 101 ? 1.845 -0.103 -14.436 1.00 98.50 101 ARG A C 1
ATOM 781 O O . ARG A 1 101 ? 2.949 -0.273 -14.948 1.00 98.50 101 ARG A O 1
ATOM 788 N N . VAL A 1 102 ? 1.023 0.898 -14.749 1.00 98.00 102 VAL A N 1
ATOM 789 C CA . VAL A 1 102 ? 1.345 1.938 -15.735 1.00 98.00 102 VAL A CA 1
ATOM 790 C C . VAL A 1 102 ? 2.587 2.706 -15.289 1.00 98.00 102 VAL A C 1
ATOM 792 O O . VAL A 1 102 ? 3.590 2.696 -16.003 1.00 98.00 102 VAL A O 1
ATOM 795 N N . ASN A 1 103 ? 2.574 3.245 -14.066 1.00 96.88 103 ASN A N 1
ATOM 796 C CA . ASN A 1 103 ? 3.652 4.088 -13.544 1.00 96.88 103 ASN A CA 1
ATOM 797 C C . ASN A 1 103 ? 5.012 3.378 -13.546 1.00 96.88 103 ASN A C 1
ATOM 799 O O . ASN A 1 103 ? 6.039 4.000 -13.827 1.00 96.88 103 ASN A O 1
ATOM 803 N N . MET A 1 104 ? 5.039 2.083 -13.213 1.00 98.19 104 MET A N 1
ATOM 804 C CA . MET A 1 104 ? 6.281 1.310 -13.156 1.00 98.19 104 MET A CA 1
ATOM 805 C C . MET A 1 104 ? 6.774 0.913 -14.551 1.00 98.19 104 MET A C 1
ATOM 807 O O . MET A 1 104 ? 7.972 1.000 -14.817 1.00 98.19 104 MET A O 1
ATOM 811 N N . ILE A 1 105 ? 5.885 0.530 -15.470 1.00 98.12 105 ILE A N 1
ATOM 812 C CA . ILE A 1 105 ? 6.285 0.193 -16.846 1.00 98.12 105 ILE A CA 1
ATOM 813 C C . ILE A 1 105 ? 6.818 1.429 -17.580 1.00 98.12 105 ILE A C 1
ATOM 815 O O . ILE A 1 105 ? 7.851 1.340 -18.241 1.00 98.12 105 ILE A O 1
ATOM 819 N N . GLU A 1 106 ? 6.180 2.592 -17.425 1.00 97.12 106 GLU A N 1
ATOM 820 C CA . GLU A 1 106 ? 6.643 3.852 -18.032 1.00 97.12 106 GLU A CA 1
ATOM 821 C C . GLU A 1 106 ? 8.031 4.279 -17.527 1.00 97.12 106 GLU A C 1
ATOM 823 O O . GLU A 1 106 ? 8.793 4.920 -18.250 1.00 97.12 106 GLU A O 1
ATOM 828 N N . ARG A 1 107 ? 8.409 3.845 -16.319 1.00 95.88 107 ARG A N 1
ATOM 829 C CA . ARG A 1 107 ? 9.747 4.031 -15.731 1.00 95.88 107 ARG A CA 1
ATOM 830 C C . ARG A 1 107 ? 10.772 2.978 -16.159 1.00 95.88 107 ARG A C 1
ATOM 832 O O . ARG A 1 107 ? 11.893 2.981 -15.655 1.00 95.88 107 ARG A O 1
ATOM 839 N N . GLY A 1 108 ? 10.409 2.074 -17.067 1.00 97.62 108 GLY A N 1
ATOM 840 C CA . GLY A 1 108 ? 11.306 1.060 -17.621 1.00 97.62 108 GLY A CA 1
ATOM 841 C C . GLY A 1 108 ? 11.459 -0.203 -16.770 1.00 97.62 108 GLY A C 1
ATOM 842 O O . GLY A 1 108 ? 12.374 -0.988 -17.020 1.00 97.62 108 GLY A O 1
ATOM 843 N N . TYR A 1 109 ? 10.589 -0.431 -15.779 1.00 98.00 109 TYR A N 1
ATOM 844 C CA . TYR A 1 109 ? 10.572 -1.705 -15.056 1.00 98.00 109 TYR A CA 1
ATOM 845 C C . TYR A 1 109 ? 10.031 -2.829 -15.947 1.00 98.00 109 TYR A C 1
ATOM 847 O O . TYR A 1 109 ? 9.094 -2.627 -16.718 1.00 98.00 109 TYR A O 1
ATOM 855 N N . ASP A 1 110 ? 10.598 -4.034 -15.812 1.00 98.19 110 ASP A N 1
ATOM 856 C CA . ASP A 1 110 ? 10.141 -5.220 -16.547 1.00 98.19 110 ASP A CA 1
ATOM 857 C C . ASP A 1 110 ? 8.658 -5.502 -16.226 1.00 98.19 110 ASP A C 1
ATOM 859 O O . ASP A 1 110 ? 8.341 -5.798 -15.064 1.00 98.19 110 ASP A O 1
ATOM 863 N N . PRO A 1 111 ? 7.754 -5.477 -17.228 1.00 98.31 111 PRO A N 1
ATOM 864 C CA . PRO A 1 111 ? 6.337 -5.766 -17.030 1.00 98.31 111 PRO A CA 1
ATOM 865 C C . PRO A 1 111 ? 6.079 -7.083 -16.291 1.00 98.31 111 PRO A C 1
ATOM 867 O O . PRO A 1 111 ? 5.156 -7.160 -15.485 1.00 98.31 111 PRO A O 1
ATOM 870 N N . LYS A 1 112 ? 6.918 -8.110 -16.487 1.00 98.25 112 LYS A N 1
ATOM 871 C CA . LYS A 1 112 ? 6.770 -9.397 -15.791 1.00 98.25 112 LYS A CA 1
ATOM 872 C C . LYS A 1 112 ? 7.005 -9.272 -14.288 1.00 98.25 112 LYS A C 1
ATOM 874 O O . LYS A 1 112 ? 6.313 -9.932 -13.517 1.00 98.25 112 LYS A O 1
ATOM 879 N N . LEU A 1 113 ? 7.971 -8.456 -13.861 1.00 98.38 113 LEU A N 1
ATOM 880 C CA . LEU A 1 113 ? 8.243 -8.226 -12.438 1.00 98.38 113 LEU A CA 1
ATOM 881 C C . LEU A 1 113 ? 7.137 -7.386 -11.797 1.00 98.38 113 LEU A C 1
ATOM 883 O O . LEU A 1 113 ? 6.719 -7.676 -10.676 1.00 98.38 113 LEU A O 1
ATOM 887 N N . VAL A 1 114 ? 6.622 -6.396 -12.530 1.00 98.62 114 VAL A N 1
ATOM 888 C CA . VAL A 1 114 ? 5.477 -5.580 -12.104 1.00 98.62 114 VAL A CA 1
ATOM 889 C C . VAL A 1 114 ? 4.235 -6.459 -11.917 1.00 98.62 114 VAL A C 1
ATOM 891 O O . VAL A 1 114 ? 3.624 -6.444 -10.849 1.00 98.62 114 VAL A O 1
ATOM 894 N N . ASP A 1 115 ? 3.918 -7.308 -12.896 1.00 98.56 115 ASP A N 1
ATOM 895 C CA . ASP A 1 115 ? 2.770 -8.221 -12.837 1.00 98.56 115 ASP A CA 1
ATOM 896 C C . ASP A 1 115 ? 2.914 -9.260 -11.708 1.00 98.56 115 ASP A C 1
ATOM 898 O O . ASP A 1 115 ? 1.938 -9.609 -11.038 1.00 98.56 115 ASP A O 1
ATOM 902 N N . GLN A 1 116 ? 4.137 -9.720 -11.420 1.00 98.62 116 GLN A N 1
ATOM 903 C CA . GLN A 1 116 ? 4.409 -10.580 -10.263 1.00 98.62 116 GLN A CA 1
ATOM 904 C C . GLN A 1 116 ? 4.166 -9.866 -8.929 1.00 98.62 116 GLN A C 1
ATOM 906 O O . GLN A 1 116 ? 3.625 -10.480 -8.006 1.00 98.62 116 GLN A O 1
ATOM 911 N N . ALA A 1 117 ? 4.547 -8.593 -8.804 1.00 98.56 117 ALA A N 1
ATOM 912 C CA . ALA A 1 117 ? 4.280 -7.804 -7.605 1.00 98.56 117 ALA A CA 1
ATOM 913 C C . ALA A 1 117 ? 2.776 -7.566 -7.415 1.00 98.56 117 ALA A C 1
ATOM 915 O O . ALA A 1 117 ? 2.255 -7.801 -6.327 1.00 98.56 117 ALA A O 1
ATOM 916 N N . ILE A 1 118 ? 2.055 -7.224 -8.486 1.00 98.69 118 ILE A N 1
ATOM 917 C CA . ILE A 1 118 ? 0.590 -7.083 -8.473 1.00 98.69 118 ILE A CA 1
ATOM 918 C C . ILE A 1 118 ? -0.081 -8.385 -8.034 1.00 98.69 118 ILE A C 1
ATOM 920 O O . ILE A 1 118 ? -0.933 -8.374 -7.145 1.00 98.69 118 ILE A O 1
ATOM 924 N N . LYS A 1 119 ? 0.355 -9.531 -8.571 1.00 98.50 119 LYS A N 1
ATOM 925 C CA . LYS A 1 119 ? -0.156 -10.837 -8.144 1.00 98.50 119 LYS A CA 1
ATOM 926 C C . LYS A 1 119 ? 0.065 -11.078 -6.646 1.00 98.50 119 LYS A C 1
ATOM 928 O O . LYS A 1 119 ? -0.859 -11.528 -5.973 1.00 98.50 119 LYS A O 1
ATOM 933 N N . LYS A 1 120 ? 1.247 -10.743 -6.112 1.00 98.44 120 LYS A N 1
ATOM 934 C CA . LYS A 1 120 ? 1.543 -10.852 -4.670 1.00 98.44 120 LYS A CA 1
ATOM 935 C C . LYS A 1 120 ? 0.664 -9.928 -3.823 1.00 98.44 120 LYS A C 1
ATOM 937 O O . LYS A 1 120 ? 0.218 -10.346 -2.757 1.00 98.44 120 LYS A O 1
ATOM 942 N N . ILE A 1 121 ? 0.405 -8.701 -4.285 1.00 98.56 121 ILE A N 1
ATOM 943 C CA . ILE A 1 121 ? -0.493 -7.748 -3.613 1.00 98.56 121 ILE A CA 1
ATOM 944 C C . ILE A 1 121 ? -1.900 -8.341 -3.515 1.00 98.56 121 ILE A C 1
ATOM 946 O O . ILE A 1 121 ? -2.454 -8.425 -2.419 1.00 98.56 121 ILE A O 1
ATOM 950 N N . ILE A 1 122 ? -2.453 -8.798 -4.643 1.00 98.12 122 ILE A N 1
ATOM 951 C CA . ILE A 1 122 ? -3.800 -9.379 -4.719 1.00 98.12 122 ILE A CA 1
ATOM 952 C C . ILE A 1 122 ? -3.900 -10.629 -3.837 1.00 98.12 122 ILE A C 1
ATOM 954 O O . ILE A 1 122 ? -4.831 -10.756 -3.044 1.00 98.12 122 ILE A O 1
ATOM 958 N N . GLU A 1 123 ? -2.928 -11.539 -3.920 1.00 98.06 123 GLU A N 1
ATOM 959 C CA . GLU A 1 123 ? -2.924 -12.770 -3.125 1.00 98.06 123 GLU A CA 1
ATOM 960 C C . GLU A 1 123 ? -2.879 -12.479 -1.619 1.00 98.06 123 GLU A C 1
ATOM 962 O O . GLU A 1 123 ? -3.659 -13.048 -0.851 1.00 98.06 123 GLU A O 1
ATOM 967 N N . ARG A 1 124 ? -2.022 -11.547 -1.190 1.00 97.69 124 ARG A N 1
ATOM 968 C CA . ARG A 1 124 ? -1.938 -11.143 0.215 1.00 97.69 124 ARG A CA 1
ATOM 969 C C . ARG A 1 124 ? -3.223 -10.465 0.691 1.00 97.69 124 ARG A C 1
ATOM 971 O O . ARG A 1 124 ? -3.706 -10.774 1.780 1.00 97.69 124 ARG A O 1
ATOM 978 N N . ASN A 1 125 ? -3.796 -9.570 -0.112 1.00 97.94 125 ASN A N 1
ATOM 979 C CA . ASN A 1 125 ? -5.053 -8.902 0.224 1.00 97.94 125 ASN A CA 1
ATOM 980 C C . ASN A 1 125 ? -6.216 -9.891 0.322 1.00 97.94 125 ASN A C 1
ATOM 982 O O . ASN A 1 125 ? -7.032 -9.768 1.237 1.00 97.94 125 ASN A O 1
ATOM 986 N N . ARG A 1 126 ? -6.239 -10.932 -0.515 1.00 96.38 126 ARG A N 1
ATOM 987 C CA . ARG A 1 126 ? -7.192 -12.039 -0.390 1.00 96.38 126 ARG A CA 1
ATOM 988 C C . ARG A 1 126 ? -7.010 -12.818 0.910 1.00 96.38 126 ARG A C 1
ATOM 990 O O . ARG A 1 126 ? -7.980 -13.040 1.624 1.00 96.38 126 ARG A O 1
ATOM 997 N N . GLN A 1 127 ? -5.775 -13.171 1.272 1.00 95.69 127 GLN A N 1
ATOM 998 C CA . GLN A 1 127 ? -5.479 -13.853 2.544 1.00 95.69 127 GLN A CA 1
ATOM 999 C C . GLN A 1 127 ? -5.881 -13.023 3.775 1.00 95.69 127 GLN A C 1
ATOM 1001 O O . GLN A 1 127 ? -6.201 -13.580 4.823 1.00 95.69 127 GLN A O 1
ATOM 1006 N N . MET A 1 128 ? -5.875 -11.694 3.655 1.00 93.19 128 MET A N 1
ATOM 1007 C CA . MET A 1 128 ? -6.289 -10.772 4.713 1.00 93.19 128 MET A CA 1
ATOM 1008 C C . MET A 1 128 ? -7.793 -10.440 4.714 1.00 93.19 128 MET A C 1
ATOM 1010 O O . MET A 1 128 ? -8.237 -9.711 5.604 1.00 93.19 128 MET A O 1
ATOM 1014 N N . GLY A 1 129 ? -8.569 -10.929 3.740 1.00 92.75 129 GLY A N 1
ATOM 1015 C CA . GLY A 1 129 ? -9.988 -10.586 3.579 1.00 92.75 129 GLY A CA 1
ATOM 1016 C C . GLY A 1 129 ? -10.234 -9.132 3.150 1.00 92.75 129 GLY A C 1
ATOM 1017 O O . GLY A 1 129 ? -11.247 -8.545 3.518 1.00 92.75 129 GLY A O 1
ATOM 1018 N N . VAL A 1 130 ? -9.276 -8.523 2.441 1.00 89.25 130 VAL A N 1
ATOM 1019 C CA . VAL A 1 130 ? -9.377 -7.169 1.860 1.00 89.25 130 VAL A CA 1
ATOM 1020 C C . VAL A 1 130 ? -9.962 -7.214 0.446 1.00 89.25 130 VAL A C 1
ATOM 1022 O O . VAL A 1 130 ? -10.713 -6.320 0.073 1.00 89.25 130 VAL A O 1
ATOM 1025 N N . SER A 1 131 ? -9.633 -8.247 -0.331 1.00 76.56 131 SER A N 1
ATOM 1026 C CA . SER A 1 131 ? -10.149 -8.471 -1.686 1.00 76.56 131 SER A CA 1
ATOM 1027 C C . SER A 1 131 ? -10.687 -9.900 -1.795 1.00 76.56 131 SER A C 1
ATOM 1029 O O . SER A 1 131 ? -9.893 -10.845 -1.803 1.00 76.56 131 SER A O 1
ATOM 1031 N N . GLU A 1 132 ? -12.010 -10.050 -1.837 1.00 58.50 132 GLU A N 1
ATOM 1032 C CA . GLU A 1 132 ? -12.708 -11.305 -2.167 1.00 58.50 132 GLU A CA 1
ATOM 1033 C C . GLU A 1 132 ? -13.245 -11.266 -3.599 1.00 58.50 132 GLU A C 1
ATOM 1035 O O . GLU A 1 132 ? -13.620 -10.159 -4.057 1.00 58.50 132 GLU A O 1
#

Organism: Photorhabdus asymbiotica subsp. asymbiotica (strain ATCC 43949 / 3105-77) (NCBI:txid553480)

Secondary structure (DSSP, 8-state):
--TT-EEEHHHHHTT--TTS-EEEEESS-HHHHHHHHHHHHTSPPPHHHHHHHHHHSEEEEEEHHHHHHSTTSGGGS-HHHHHHHHH-HHHHHHHHHHHHHHHHHHTT--HHHHHHHHHHHHHHHHHTTS--

Sequence (132 aa):
MKPLDVGPYKELKSKAVVGDNLEHDHIPSFAALRKAKENKLGRKLTPQEEKTLYNNATAVELPKDAHAESRTYRGKNTSEQVNQDAADLCGAVCRDTETLRVNMIERGYDPKLVDQAIKKIIERNRQMGVSE

Radius of gyration: 14.13 Å; chains: 1; bounding box: 39×29×37 Å